Protein AF-X1FLE2-F1 (afdb_monomer_lite)

Organism: NCBI:txid412755

pLDDT: mean 91.89, std 5.93, range [68.19, 98.12]

Sequence (98 aa):
GCPSAPFMDLLPNQVLRLLQLGKVERILETNTPFACCSCFVCSQRCPKGIDVAAVMESLRQLSLRAKKDDFKLKDIKPEELEKIPPILLVGTFRKLTS

Secondary structure (DSSP, 8-state):
--TTGGG-SS-HHHHHHHHHTT-HHHHHTSSHHHH-----HHHHT-TT---HHHHHHHHHHHHHHTT--S--GGGS-HHHHTTS-HHHHHHHHHHH--

Structure (mmCIF, N/CA/C/O backbone):
data_AF-X1FLE2-F1
#
_entry.id   AF-X1FLE2-F1
#
loop_
_atom_site.group_PDB
_atom_site.id
_atom_site.type_symbol
_atom_site.label_atom_id
_atom_site.label_alt_id
_atom_site.label_comp_id
_atom_site.label_asym_id
_atom_site.label_entity_id
_atom_site.label_seq_id
_atom_site.pdbx_PDB_ins_code
_atom_site.Cartn_x
_atom_site.Cartn_y
_atom_site.Cartn_z
_atom_site.occupancy
_atom_site.B_iso_or_equiv
_atom_site.auth_seq_id
_atom_site.auth_comp_id
_atom_site.auth_asym_id
_atom_site.auth_atom_id
_atom_site.pdbx_PDB_model_num
ATOM 1 N N . GLY A 1 1 ? -2.079 -9.469 13.203 1.00 80.19 1 GLY A N 1
ATOM 2 C CA . GLY A 1 1 ? -0.641 -9.179 13.037 1.00 80.19 1 GLY A CA 1
ATOM 3 C C . GLY A 1 1 ? -0.339 -8.944 11.571 1.00 80.19 1 GLY A C 1
ATOM 4 O O . GLY A 1 1 ? -1.107 -9.416 10.741 1.00 80.19 1 GLY A O 1
ATOM 5 N N . CYS A 1 2 ? 0.728 -8.209 11.260 1.00 94.44 2 CYS A N 1
ATOM 6 C CA . CYS A 1 2 ? 1.173 -7.937 9.892 1.00 94.44 2 CYS A CA 1
ATOM 7 C C . CYS A 1 2 ? 2.608 -8.470 9.723 1.00 94.44 2 CYS A C 1
ATOM 9 O O . CYS A 1 2 ? 3.472 -8.037 10.483 1.00 94.44 2 CYS A O 1
ATOM 11 N N . PRO A 1 3 ? 2.874 -9.391 8.777 1.00 93.69 3 PRO A N 1
ATOM 12 C CA . PRO A 1 3 ? 4.225 -9.919 8.560 1.00 93.69 3 PRO A CA 1
ATOM 13 C C . PRO A 1 3 ? 5.180 -8.859 7.996 1.00 93.69 3 PRO A C 1
ATOM 15 O O . PRO A 1 3 ? 6.374 -8.901 8.261 1.00 93.69 3 PRO A O 1
ATOM 18 N N . SER A 1 4 ? 4.647 -7.875 7.271 1.00 95.12 4 SER A N 1
ATOM 19 C CA . SER A 1 4 ? 5.410 -6.772 6.683 1.00 95.12 4 SER A CA 1
ATOM 20 C C . SER A 1 4 ? 5.706 -5.636 7.669 1.00 95.12 4 SER A C 1
ATOM 22 O O . SER A 1 4 ? 6.345 -4.667 7.279 1.00 95.12 4 SER A O 1
ATOM 24 N N . ALA A 1 5 ? 5.245 -5.727 8.924 1.00 95.81 5 ALA A N 1
ATOM 25 C CA . ALA A 1 5 ? 5.384 -4.660 9.917 1.00 95.81 5 ALA A CA 1
ATOM 26 C C . ALA A 1 5 ? 6.825 -4.136 10.103 1.00 95.81 5 ALA A C 1
ATOM 28 O O . ALA A 1 5 ? 6.968 -2.922 10.210 1.00 95.81 5 ALA A O 1
ATOM 29 N N . PRO A 1 6 ? 7.887 -4.972 10.091 1.00 96.56 6 PRO A N 1
ATOM 30 C CA . PRO A 1 6 ? 9.264 -4.480 10.215 1.00 96.56 6 PRO A CA 1
ATOM 31 C C . PRO A 1 6 ? 9.731 -3.578 9.063 1.00 96.56 6 PRO A C 1
ATOM 33 O O . PRO A 1 6 ? 10.728 -2.882 9.208 1.00 96.56 6 PR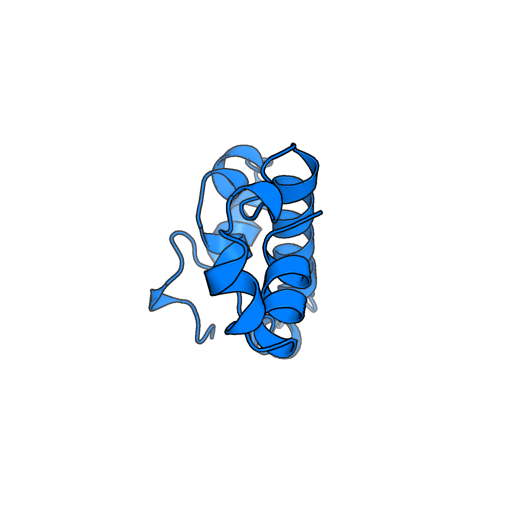O A O 1
ATOM 36 N N . PHE A 1 7 ? 9.036 -3.606 7.923 1.00 96.12 7 PHE A N 1
ATOM 37 C CA . PHE A 1 7 ? 9.383 -2.857 6.713 1.00 96.12 7 PHE A CA 1
ATOM 38 C C . PHE A 1 7 ? 8.450 -1.663 6.467 1.00 96.12 7 PHE A C 1
ATOM 40 O O . PHE A 1 7 ? 8.511 -1.057 5.402 1.00 96.12 7 PHE A O 1
ATOM 47 N N . MET A 1 8 ? 7.547 -1.363 7.405 1.00 96.12 8 MET A N 1
ATOM 48 C CA . MET A 1 8 ? 6.561 -0.291 7.286 1.00 96.12 8 MET A CA 1
ATOM 49 C C . MET A 1 8 ? 6.938 0.895 8.170 1.00 96.12 8 MET A C 1
ATOM 51 O O . MET A 1 8 ? 7.206 0.715 9.356 1.00 96.12 8 MET A O 1
ATOM 55 N N . ASP A 1 9 ? 6.842 2.108 7.628 1.00 97.56 9 ASP A N 1
ATOM 56 C CA . ASP A 1 9 ? 6.961 3.335 8.427 1.00 97.56 9 ASP A CA 1
ATOM 57 C C . ASP A 1 9 ? 5.759 3.519 9.374 1.00 97.56 9 ASP A C 1
ATOM 59 O O . ASP A 1 9 ? 5.882 4.074 10.466 1.00 97.56 9 ASP A O 1
ATOM 63 N N . LEU A 1 10 ? 4.572 3.065 8.952 1.00 97.12 10 LEU A N 1
ATOM 64 C CA . LEU A 1 10 ? 3.325 3.112 9.712 1.00 97.12 10 LEU A CA 1
ATOM 65 C C . LEU A 1 10 ? 2.671 1.731 9.753 1.00 97.12 10 LEU A C 1
ATOM 67 O O . LEU A 1 10 ? 2.454 1.072 8.740 1.00 97.12 10 LEU A O 1
ATOM 71 N N . LEU A 1 11 ? 2.263 1.298 10.939 1.00 96.25 11 LEU A N 1
ATOM 72 C CA . LEU A 1 11 ? 1.520 0.055 11.100 1.00 96.25 11 LEU A CA 1
ATOM 73 C C . LEU A 1 11 ? 0.070 0.206 10.603 1.00 96.25 11 LEU A C 1
ATOM 75 O O . LEU A 1 11 ? -0.501 1.300 10.666 1.00 96.25 11 LEU A O 1
ATOM 79 N N . PRO A 1 12 ? -0.600 -0.888 10.186 1.00 95.00 12 PRO A N 1
ATOM 80 C CA . PRO A 1 12 ? -1.956 -0.811 9.636 1.00 95.00 12 PRO A CA 1
ATOM 81 C C . PRO A 1 12 ? -2.989 -0.127 10.549 1.00 95.00 12 PRO A C 1
ATOM 83 O O . PRO A 1 12 ? -3.869 0.582 10.071 1.00 95.00 12 PRO A O 1
ATOM 86 N N . ASN A 1 13 ? -2.883 -0.285 11.872 1.00 94.38 13 ASN A N 1
ATOM 87 C CA . ASN A 1 13 ? -3.755 0.411 12.825 1.00 94.38 13 ASN A CA 1
ATOM 88 C C . ASN A 1 13 ? -3.495 1.929 12.869 1.00 94.38 13 ASN A C 1
ATOM 90 O O . ASN A 1 13 ? -4.438 2.701 13.035 1.00 94.38 13 ASN A O 1
ATOM 94 N N . GLN A 1 14 ? -2.243 2.362 12.701 1.00 96.69 14 GLN A N 1
ATOM 95 C CA . GLN A 1 14 ? -1.875 3.778 12.623 1.00 96.69 14 GLN A CA 1
ATOM 96 C C . GLN A 1 14 ? -2.377 4.400 11.317 1.00 96.69 14 GLN A C 1
ATOM 98 O O . G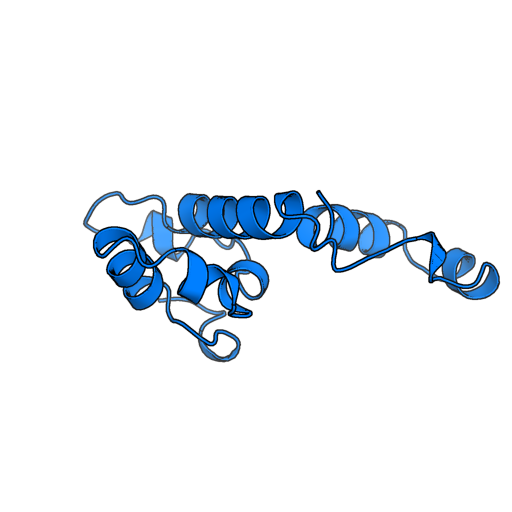LN A 1 14 ? -2.934 5.495 11.349 1.00 96.69 14 GLN A O 1
ATOM 103 N N . VAL A 1 15 ? -2.268 3.675 10.197 1.00 97.19 15 VAL A N 1
ATOM 104 C CA . VAL A 1 15 ? -2.843 4.080 8.903 1.00 97.19 15 VAL A CA 1
ATOM 105 C C . VAL A 1 15 ? -4.349 4.304 9.028 1.00 97.19 15 VAL A C 1
ATOM 107 O O . VAL A 1 15 ? -4.837 5.386 8.711 1.00 97.19 15 VAL A O 1
ATOM 110 N N . LEU A 1 16 ? -5.087 3.327 9.567 1.00 96.56 16 LEU A N 1
ATOM 111 C CA . LEU A 1 16 ? -6.534 3.455 9.779 1.00 96.56 16 LEU A CA 1
ATOM 112 C C . LEU A 1 16 ? -6.883 4.647 10.679 1.00 96.56 16 LEU A C 1
ATOM 114 O O . LEU A 1 16 ? -7.849 5.361 10.412 1.00 96.56 16 LEU A O 1
ATOM 118 N N . ARG A 1 17 ? -6.087 4.902 11.724 1.00 97.38 17 ARG A N 1
ATOM 119 C CA . ARG A 1 17 ? -6.297 6.059 12.599 1.00 97.38 17 ARG A CA 1
ATOM 120 C C . ARG A 1 17 ? -6.063 7.383 11.873 1.00 97.38 17 ARG A C 1
ATOM 122 O O . ARG A 1 17 ? -6.832 8.316 12.073 1.00 97.38 17 ARG A O 1
ATOM 129 N N . LEU A 1 18 ? -5.027 7.482 11.043 1.00 98.00 18 LEU A N 1
ATOM 130 C CA . LEU A 1 18 ? -4.752 8.687 10.257 1.00 98.00 18 LEU A CA 1
ATOM 131 C C . LEU A 1 18 ? -5.842 8.948 9.213 1.00 98.00 18 LEU A C 1
ATOM 133 O O . LEU A 1 18 ? -6.242 10.099 9.051 1.00 98.00 18 LEU A O 1
ATOM 137 N N . LEU A 1 19 ? -6.382 7.895 8.592 1.00 97.25 19 LEU A N 1
ATOM 138 C CA . LEU A 1 19 ? -7.528 7.997 7.684 1.00 97.25 19 LEU A CA 1
ATOM 139 C C . LEU A 1 19 ? -8.761 8.577 8.379 1.00 97.25 19 LEU A C 1
ATOM 141 O O . LEU A 1 19 ? -9.378 9.500 7.859 1.00 97.25 19 LEU A O 1
ATOM 145 N N . GLN A 1 20 ? -9.086 8.099 9.584 1.00 96.81 20 GLN A N 1
ATOM 146 C CA . GLN A 1 20 ? -10.189 8.652 10.383 1.00 96.81 20 GLN A CA 1
ATOM 147 C C . GLN A 1 20 ? -9.997 10.135 10.728 1.00 96.81 20 GLN A C 1
ATOM 149 O O . GLN A 1 20 ? -10.971 10.851 10.927 1.00 96.81 20 GLN A O 1
ATOM 154 N N . LEU A 1 21 ? -8.745 10.588 10.825 1.00 98.12 21 LEU A N 1
ATOM 155 C CA . LEU A 1 21 ? -8.389 11.980 11.098 1.00 98.12 21 LEU A CA 1
ATOM 156 C C . LEU A 1 21 ? -8.259 12.827 9.821 1.00 98.12 21 LEU A C 1
ATOM 158 O O . LEU A 1 21 ? -7.857 13.984 9.918 1.00 98.12 21 LEU A O 1
ATOM 162 N N . GLY A 1 22 ? -8.537 12.261 8.642 1.00 97.19 22 GLY A N 1
ATOM 163 C CA . GLY A 1 22 ? -8.412 12.950 7.357 1.00 97.19 22 GLY A CA 1
ATOM 164 C C . GLY A 1 22 ? -6.971 13.257 6.936 1.00 97.19 22 GLY A C 1
ATOM 165 O O . GLY A 1 22 ? -6.768 14.085 6.062 1.00 97.19 22 GLY A O 1
ATOM 166 N N . LYS A 1 23 ? -5.960 12.618 7.542 1.00 97.00 23 LYS A N 1
ATOM 167 C CA . LYS A 1 23 ? -4.532 12.881 7.274 1.00 97.00 23 LYS A CA 1
ATOM 168 C C . LYS A 1 23 ? -3.984 11.967 6.177 1.00 97.00 23 LYS A C 1
ATOM 170 O O . LYS A 1 23 ? -3.051 11.202 6.427 1.00 97.00 23 LYS A O 1
ATOM 175 N N . VAL A 1 24 ? -4.595 11.995 4.994 1.00 95.06 24 VAL A N 1
ATOM 176 C CA . VAL A 1 24 ? -4.266 11.074 3.891 1.00 95.06 24 VAL A CA 1
ATOM 177 C C . VAL A 1 24 ? -2.872 11.357 3.335 1.00 95.06 24 VAL A C 1
ATOM 179 O O . VAL A 1 24 ? -2.096 10.431 3.122 1.00 95.06 24 VAL A O 1
ATOM 182 N N . GLU A 1 25 ? -2.518 12.628 3.182 1.00 93.81 25 GLU A N 1
ATOM 183 C CA . GLU A 1 25 ? -1.266 13.098 2.582 1.00 93.81 25 GLU A CA 1
ATOM 184 C C . GLU A 1 25 ? -0.057 12.539 3.334 1.00 93.81 25 GLU A C 1
ATOM 186 O O . GLU A 1 25 ? 0.843 11.959 2.733 1.00 93.81 25 GLU A O 1
ATOM 191 N N . ARG A 1 26 ? -0.109 12.580 4.670 1.00 94.81 26 ARG A N 1
ATOM 192 C CA . ARG A 1 26 ? 0.930 12.012 5.538 1.00 94.81 26 ARG A CA 1
ATOM 193 C C . ARG A 1 26 ? 1.123 10.511 5.327 1.00 94.81 26 ARG A C 1
ATOM 195 O O . ARG A 1 26 ? 2.221 10.011 5.523 1.00 94.81 26 ARG A O 1
ATOM 202 N N . ILE A 1 27 ? 0.069 9.771 4.987 1.00 95.94 27 ILE A N 1
ATOM 203 C CA . ILE A 1 27 ? 0.173 8.330 4.719 1.00 95.94 27 ILE A CA 1
ATOM 204 C C . ILE A 1 27 ? 0.877 8.106 3.376 1.00 95.94 27 ILE A C 1
ATOM 206 O O . ILE A 1 27 ? 1.729 7.223 3.275 1.00 95.94 27 ILE A O 1
ATOM 210 N N . LEU A 1 28 ? 0.545 8.919 2.369 1.00 93.81 28 LEU A N 1
ATOM 211 C CA . LEU A 1 28 ? 1.109 8.846 1.015 1.00 93.81 28 LEU A CA 1
ATOM 212 C C . LEU A 1 28 ? 2.586 9.268 0.941 1.00 93.81 28 LEU A C 1
ATOM 214 O O . LEU A 1 28 ? 3.263 8.964 -0.038 1.00 93.81 28 LEU A O 1
ATOM 218 N N . GLU A 1 29 ? 3.099 9.953 1.961 1.00 93.00 29 GLU A N 1
ATOM 219 C CA . GLU A 1 29 ? 4.527 10.268 2.108 1.00 93.00 29 GLU A CA 1
ATOM 220 C C . GLU A 1 29 ? 5.365 9.087 2.625 1.00 93.00 29 GLU A C 1
ATOM 222 O O . GLU A 1 29 ? 6.590 9.159 2.612 1.00 93.00 29 GLU A O 1
ATOM 227 N N . THR A 1 30 ? 4.730 7.999 3.071 1.00 95.06 30 THR A N 1
ATOM 228 C CA . THR A 1 30 ? 5.423 6.835 3.645 1.00 95.06 30 THR A CA 1
ATOM 229 C C . THR A 1 30 ? 5.563 5.673 2.668 1.00 95.06 30 THR A C 1
ATOM 231 O O . THR A 1 30 ? 4.785 5.532 1.724 1.00 95.06 30 THR A O 1
ATOM 234 N N . ASN A 1 31 ? 6.483 4.751 2.957 1.00 93.88 31 ASN A N 1
ATOM 235 C CA . ASN A 1 31 ? 6.633 3.500 2.207 1.00 93.88 31 ASN A CA 1
ATOM 236 C C . ASN A 1 31 ? 5.498 2.484 2.466 1.00 93.88 31 ASN A C 1
ATOM 238 O O . ASN A 1 31 ? 5.392 1.457 1.792 1.00 93.88 31 ASN A O 1
ATOM 242 N N . THR A 1 32 ? 4.641 2.758 3.450 1.00 95.50 32 THR A N 1
ATOM 243 C CA . THR A 1 32 ? 3.703 1.802 4.046 1.00 95.50 32 THR A CA 1
ATOM 244 C C . THR A 1 32 ? 2.767 1.127 3.029 1.00 95.50 32 THR A C 1
ATOM 246 O O . THR A 1 32 ? 2.640 -0.105 3.070 1.00 95.50 32 THR A O 1
ATOM 249 N N . PRO A 1 33 ? 2.129 1.846 2.076 1.00 94.00 33 PRO A N 1
ATOM 250 C CA . PRO A 1 33 ? 1.266 1.217 1.067 1.00 94.00 33 PRO A CA 1
ATOM 251 C C . PRO A 1 33 ? 2.015 0.254 0.130 1.00 94.00 33 PRO A C 1
ATOM 253 O O . PRO A 1 33 ? 1.429 -0.718 -0.360 1.00 94.00 33 PRO A O 1
ATOM 256 N N . PHE A 1 34 ? 3.310 0.493 -0.091 1.00 93.94 34 PHE A N 1
ATOM 257 C CA . PHE A 1 34 ? 4.185 -0.308 -0.951 1.00 93.94 34 PHE A CA 1
ATOM 258 C C . PHE A 1 34 ? 4.839 -1.477 -0.201 1.00 93.94 34 PHE A C 1
ATOM 260 O O . PHE A 1 34 ? 5.026 -2.552 -0.775 1.00 93.94 34 PHE A O 1
ATOM 267 N N . ALA A 1 35 ? 5.111 -1.325 1.096 1.00 94.75 35 ALA A N 1
ATOM 268 C CA . ALA A 1 35 ? 5.595 -2.403 1.959 1.00 94.75 35 ALA A CA 1
ATOM 269 C C . ALA A 1 35 ? 4.533 -3.495 2.204 1.00 94.75 35 ALA A C 1
ATOM 271 O O . ALA A 1 35 ? 4.864 -4.635 2.533 1.00 94.75 35 ALA A O 1
ATOM 272 N N . CYS A 1 36 ? 3.246 -3.184 2.012 1.00 94.56 36 CYS A N 1
ATOM 273 C CA . CYS A 1 36 ? 2.165 -4.162 2.105 1.00 94.56 36 CYS A CA 1
ATOM 274 C C . CYS A 1 36 ? 2.365 -5.332 1.123 1.00 94.56 36 CYS A C 1
ATOM 276 O O . CYS A 1 36 ? 2.468 -5.141 -0.090 1.00 94.56 36 CYS A O 1
ATOM 278 N N . CYS A 1 37 ? 2.370 -6.562 1.645 1.00 93.75 37 CYS A N 1
ATOM 279 C CA . CYS A 1 37 ? 2.475 -7.782 0.835 1.00 93.75 37 CYS A CA 1
ATOM 280 C C . CYS A 1 37 ? 1.123 -8.323 0.343 1.00 93.75 37 CYS A C 1
ATOM 282 O O . CYS A 1 37 ? 1.086 -9.426 -0.190 1.00 93.75 37 CYS A O 1
ATOM 284 N N . SER A 1 38 ? 0.012 -7.614 0.580 1.00 93.81 38 SER A N 1
ATOM 285 C CA . SER A 1 38 ? -1.343 -8.066 0.219 1.00 93.81 38 SER A CA 1
ATOM 286 C C . SER A 1 38 ? -1.631 -9.517 0.640 1.00 93.81 38 SER A C 1
ATOM 288 O O . SER A 1 38 ? -2.233 -10.288 -0.091 1.00 93.81 38 SER A O 1
ATOM 290 N N . CYS A 1 39 ? -1.185 -9.907 1.840 1.00 95.19 39 CYS A N 1
ATOM 291 C CA . CYS A 1 39 ? -1.354 -11.269 2.366 1.00 95.19 39 CYS A CA 1
ATOM 292 C C . CYS A 1 39 ? -2.733 -11.527 3.002 1.00 95.19 39 CYS A C 1
ATOM 294 O O . CYS A 1 39 ? -2.985 -12.624 3.489 1.00 95.19 39 CYS A O 1
ATOM 296 N N . PHE A 1 40 ? -3.595 -10.505 3.078 1.00 95.81 40 PHE A N 1
ATOM 297 C CA . PHE A 1 40 ? -4.964 -10.540 3.626 1.00 95.81 40 PHE A CA 1
ATOM 298 C C . PHE A 1 40 ? -5.128 -10.950 5.102 1.00 95.81 40 PHE A C 1
ATOM 300 O O . PHE A 1 40 ? -6.234 -10.870 5.635 1.00 95.81 40 PHE A O 1
ATOM 307 N N . VAL A 1 41 ? -4.051 -11.296 5.817 1.00 96.00 41 VAL A N 1
ATOM 308 C CA . VAL A 1 41 ? -4.102 -11.693 7.239 1.00 96.00 41 VAL A CA 1
ATOM 309 C C . VAL A 1 41 ? -4.768 -10.628 8.118 1.00 96.00 41 VAL A C 1
ATOM 311 O O . VAL A 1 41 ? -5.500 -10.962 9.049 1.00 96.00 41 VAL A O 1
ATOM 314 N N . CYS A 1 42 ? -4.522 -9.344 7.841 1.00 95.25 42 CYS A N 1
ATOM 315 C CA . CYS A 1 42 ? -5.127 -8.237 8.580 1.00 95.25 42 CYS A CA 1
ATOM 316 C C . CYS A 1 42 ? -6.643 -8.139 8.362 1.00 95.25 42 CYS A C 1
ATOM 318 O O . CYS A 1 42 ? -7.361 -7.991 9.347 1.00 95.25 42 CYS A O 1
ATOM 320 N N . SER A 1 43 ? -7.122 -8.272 7.121 1.00 96.38 43 SER A N 1
ATOM 321 C CA . SER A 1 43 ? -8.554 -8.249 6.797 1.00 96.38 43 SER A CA 1
ATOM 322 C C . SER A 1 43 ? -9.282 -9.439 7.421 1.00 96.38 43 SER A C 1
ATOM 324 O O . SER A 1 43 ? -10.291 -9.257 8.091 1.00 96.38 43 SER A O 1
ATOM 326 N N . GLN A 1 44 ? -8.720 -10.648 7.299 1.00 96.19 44 GLN A N 1
ATOM 327 C CA . GLN A 1 44 ? -9.338 -11.876 7.820 1.00 96.19 44 GLN A CA 1
ATOM 328 C C . GLN A 1 44 ? -9.460 -11.899 9.348 1.00 96.19 44 GLN A C 1
ATOM 330 O O . GLN A 1 44 ? -10.368 -12.514 9.895 1.00 96.19 44 GLN A O 1
ATOM 335 N N . ARG A 1 45 ? -8.540 -11.239 10.059 1.00 95.00 45 ARG A N 1
ATOM 336 C CA . ARG A 1 45 ? -8.524 -11.216 11.530 1.00 95.00 45 ARG A CA 1
ATOM 337 C C . ARG A 1 45 ? -9.141 -9.953 12.123 1.00 95.00 45 ARG A C 1
ATOM 339 O O . ARG A 1 45 ? -9.066 -9.772 13.336 1.00 95.00 45 ARG A O 1
ATOM 346 N N . CYS A 1 46 ? -9.683 -9.048 11.307 1.00 94.38 46 CYS A N 1
ATOM 347 C CA . CYS A 1 46 ? -10.196 -7.783 11.814 1.00 94.38 46 CYS A CA 1
ATOM 348 C C . CYS A 1 46 ? -11.535 -7.999 12.542 1.00 94.38 46 CYS A C 1
ATOM 350 O O . CYS A 1 46 ? -12.532 -8.311 11.892 1.00 94.38 46 CYS A O 1
ATOM 352 N N . PRO A 1 47 ? -11.626 -7.748 13.863 1.00 95.12 47 PRO A N 1
ATOM 353 C CA . PRO A 1 47 ? -12.868 -7.949 14.618 1.00 95.12 47 PRO A CA 1
ATOM 354 C C . PRO A 1 47 ? -13.966 -6.938 14.252 1.00 95.12 47 PRO A C 1
ATOM 356 O O . PRO A 1 47 ? -15.099 -7.058 14.705 1.00 95.12 47 PRO A O 1
ATOM 359 N N . LYS A 1 48 ? -13.628 -5.904 13.472 1.00 94.69 48 LYS A N 1
ATOM 360 C CA . LYS A 1 48 ? -14.554 -4.874 12.986 1.00 94.69 48 LYS A CA 1
ATOM 361 C C . LYS A 1 48 ? -14.983 -5.092 11.531 1.00 94.69 48 LYS A C 1
ATOM 363 O O . LYS A 1 48 ? -15.668 -4.234 10.991 1.00 94.69 48 LYS A O 1
ATOM 368 N N . GLY A 1 49 ? -14.555 -6.185 10.891 1.00 95.00 49 GLY A N 1
ATOM 369 C CA . GLY A 1 49 ? -14.900 -6.480 9.495 1.00 95.00 49 GLY A CA 1
ATOM 370 C C . GLY A 1 49 ? -14.301 -5.502 8.478 1.00 95.00 49 GLY A C 1
ATOM 371 O O . GLY A 1 49 ? -14.821 -5.368 7.377 1.00 95.00 49 GLY A O 1
ATOM 372 N N . ILE A 1 50 ? -13.228 -4.792 8.840 1.00 95.56 50 ILE A N 1
ATOM 373 C CA . ILE A 1 50 ? -12.572 -3.837 7.939 1.00 95.56 50 ILE A CA 1
ATOM 374 C C . ILE A 1 50 ? -11.668 -4.606 6.979 1.00 95.56 50 ILE A C 1
ATOM 376 O O . ILE A 1 50 ? -10.772 -5.331 7.423 1.00 95.56 50 ILE A O 1
ATOM 380 N N . ASP A 1 51 ? -11.830 -4.371 5.678 1.00 96.56 51 ASP A N 1
ATOM 381 C CA . ASP A 1 51 ? -10.893 -4.864 4.672 1.00 96.56 51 ASP A CA 1
ATOM 382 C C . ASP A 1 51 ? -9.632 -3.990 4.613 1.00 96.56 51 ASP A C 1
ATOM 384 O O . ASP A 1 51 ? -9.456 -3.113 3.767 1.00 96.56 51 ASP A O 1
ATOM 388 N N . VAL A 1 52 ? -8.739 -4.221 5.574 1.00 96.19 52 VAL A N 1
ATOM 389 C CA . VAL A 1 52 ? -7.491 -3.464 5.717 1.00 96.19 52 VAL A CA 1
ATOM 390 C C . VAL A 1 52 ? -6.590 -3.632 4.489 1.00 96.19 52 VAL A C 1
ATOM 392 O O . VAL A 1 52 ? -5.937 -2.677 4.082 1.00 96.19 52 VAL A O 1
ATOM 395 N N . ALA A 1 53 ? -6.556 -4.815 3.875 1.00 96.00 53 ALA A N 1
ATOM 396 C CA . ALA A 1 53 ? -5.792 -5.056 2.654 1.00 96.00 53 ALA A CA 1
ATOM 397 C C . ALA A 1 53 ? -6.295 -4.187 1.487 1.00 96.00 53 ALA A C 1
ATOM 399 O O . ALA A 1 53 ? -5.477 -3.542 0.831 1.00 96.00 53 ALA A O 1
ATOM 400 N N . ALA A 1 54 ? -7.614 -4.094 1.283 1.00 96.81 54 ALA A N 1
ATOM 401 C CA . ALA A 1 54 ? -8.196 -3.223 0.258 1.00 96.81 54 ALA A CA 1
ATOM 402 C C . ALA A 1 54 ? -7.935 -1.732 0.525 1.00 96.81 54 ALA A C 1
ATOM 404 O O . ALA A 1 54 ? -7.660 -0.974 -0.406 1.00 96.81 54 ALA A O 1
ATOM 405 N N . VAL A 1 55 ? -7.952 -1.304 1.792 1.00 96.81 55 VAL A N 1
ATOM 406 C CA . VAL A 1 55 ? -7.578 0.070 2.175 1.00 96.81 55 VAL A CA 1
ATOM 407 C C . VAL A 1 55 ? -6.121 0.366 1.805 1.00 96.81 55 VAL A C 1
ATOM 409 O O . VAL A 1 55 ? -5.833 1.396 1.198 1.00 96.81 55 VAL A O 1
ATOM 412 N N . MET A 1 56 ? -5.199 -0.546 2.126 1.00 96.25 56 MET A N 1
ATOM 413 C CA . MET A 1 56 ? -3.776 -0.393 1.801 1.00 96.25 56 MET A CA 1
ATOM 414 C C . MET A 1 56 ? -3.523 -0.384 0.287 1.00 96.25 56 MET A C 1
ATOM 416 O O . MET A 1 56 ? -2.697 0.393 -0.187 1.00 96.25 56 MET A O 1
ATOM 420 N N . GLU A 1 57 ? -4.237 -1.217 -0.476 1.00 95.44 57 GLU A N 1
ATOM 421 C CA . GLU A 1 57 ? -4.198 -1.194 -1.944 1.00 95.44 57 GLU A CA 1
ATOM 422 C C . GLU A 1 57 ? -4.689 0.149 -2.485 1.00 95.44 57 GLU A C 1
ATOM 424 O O . GLU A 1 57 ? -4.016 0.768 -3.303 1.00 95.44 57 GLU A O 1
ATOM 429 N N . SER A 1 58 ? -5.819 0.638 -1.973 1.00 95.62 58 SER A N 1
ATOM 430 C CA . SER A 1 58 ? -6.405 1.912 -2.397 1.00 95.62 58 SER A CA 1
ATOM 431 C C . SER A 1 58 ? -5.441 3.077 -2.170 1.00 95.62 58 SER A C 1
ATOM 433 O O . SER A 1 58 ? -5.264 3.910 -3.053 1.00 95.62 58 SER A O 1
ATOM 435 N N . LEU A 1 59 ? -4.753 3.102 -1.026 1.00 95.25 59 LEU A N 1
ATOM 436 C CA . LEU A 1 59 ? -3.711 4.090 -0.735 1.00 95.25 59 LEU A CA 1
ATOM 437 C C . LEU A 1 59 ? -2.537 4.016 -1.716 1.00 95.25 59 LEU A C 1
ATOM 439 O O . LEU A 1 59 ? -2.047 5.053 -2.161 1.00 95.25 59 LEU A O 1
ATOM 443 N N . ARG A 1 60 ? -2.110 2.806 -2.099 1.00 93.69 60 ARG A N 1
ATOM 444 C CA . ARG A 1 60 ? -1.059 2.635 -3.109 1.00 93.69 60 ARG A CA 1
ATOM 445 C C . 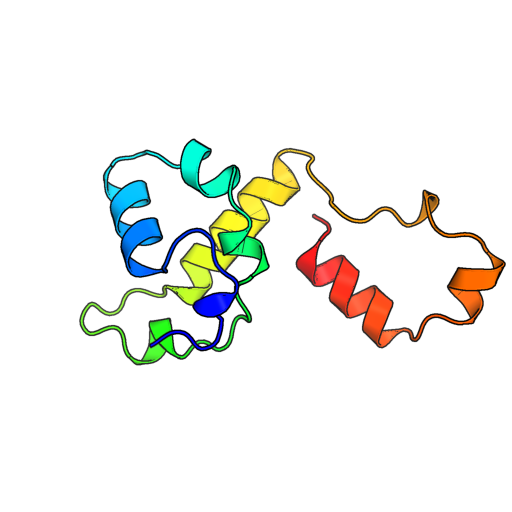ARG A 1 60 ? -1.508 3.182 -4.462 1.00 93.69 60 ARG A C 1
ATOM 447 O O . ARG A 1 60 ? -0.782 3.956 -5.074 1.00 93.69 60 ARG A O 1
ATOM 454 N N . GLN A 1 61 ? -2.727 2.852 -4.887 1.00 92.56 61 GLN A N 1
ATOM 455 C CA . GLN A 1 61 ? -3.307 3.347 -6.138 1.00 92.56 61 GLN A CA 1
ATOM 456 C C . GLN A 1 61 ? -3.448 4.874 -6.150 1.00 92.56 61 GLN A C 1
ATOM 458 O O . GLN A 1 61 ? -3.167 5.504 -7.166 1.00 92.56 61 GLN A O 1
ATOM 463 N N . LEU A 1 62 ? -3.834 5.486 -5.025 1.00 93.12 62 LEU A N 1
ATOM 464 C CA . LEU A 1 62 ? -3.862 6.945 -4.888 1.00 93.12 62 LEU A CA 1
ATOM 465 C C . LEU A 1 62 ? -2.466 7.557 -5.070 1.00 93.12 62 LEU A C 1
ATOM 467 O O . LEU A 1 62 ? -2.341 8.557 -5.775 1.00 93.12 62 LEU A O 1
ATOM 471 N N . SER A 1 63 ? -1.424 6.942 -4.498 1.00 91.50 63 SER A N 1
ATOM 472 C CA . SER A 1 63 ? -0.036 7.389 -4.684 1.00 91.50 63 SER A CA 1
ATOM 473 C C . SER A 1 63 ? 0.405 7.306 -6.147 1.00 91.50 63 SER A C 1
ATOM 475 O O . SER A 1 63 ? 0.918 8.284 -6.688 1.00 91.50 63 SER A O 1
ATOM 477 N N . LEU A 1 64 ? 0.170 6.167 -6.806 1.00 90.06 64 LEU A N 1
ATOM 478 C CA . LEU A 1 64 ? 0.584 5.947 -8.196 1.00 90.06 64 LEU A CA 1
ATOM 479 C C . LEU A 1 64 ? -0.139 6.913 -9.155 1.00 90.06 64 LEU A C 1
ATOM 481 O O . LEU A 1 64 ? 0.497 7.615 -9.940 1.00 90.06 64 LEU A O 1
ATOM 485 N N . ARG A 1 65 ? -1.465 7.064 -9.009 1.00 87.69 65 ARG A N 1
ATOM 486 C CA . ARG A 1 65 ? -2.282 7.988 -9.826 1.00 87.69 65 ARG A CA 1
ATOM 487 C C . ARG A 1 65 ? -1.921 9.458 -9.640 1.00 87.69 65 ARG A C 1
ATOM 489 O O . ARG A 1 65 ? -2.137 10.255 -10.551 1.00 87.69 65 ARG A O 1
ATOM 496 N N . ALA A 1 66 ? -1.338 9.829 -8.501 1.00 83.44 66 ALA A N 1
ATOM 497 C CA . ALA A 1 66 ? -0.804 11.169 -8.264 1.00 83.44 66 ALA A CA 1
ATOM 498 C C . ALA A 1 66 ? 0.508 11.453 -9.040 1.00 83.44 66 ALA A C 1
ATOM 500 O O . ALA A 1 66 ? 1.209 12.414 -8.726 1.00 83.44 66 ALA A O 1
ATOM 501 N N . LYS A 1 67 ? 0.812 10.658 -10.083 1.00 68.69 67 LYS A N 1
ATOM 502 C CA . LYS A 1 67 ? 1.993 10.720 -10.965 1.00 68.69 67 LYS A CA 1
ATOM 503 C C . LYS A 1 67 ? 3.316 10.324 -10.301 1.00 68.69 67 LYS A C 1
ATOM 505 O O . LYS A 1 67 ? 4.376 10.777 -10.733 1.00 68.69 67 LYS A O 1
ATOM 510 N N . LYS A 1 68 ? 3.270 9.462 -9.286 1.00 68.19 68 LYS A N 1
ATOM 511 C CA . LYS A 1 68 ? 4.460 8.808 -8.723 1.00 68.19 68 LYS A CA 1
ATOM 512 C C . LYS A 1 68 ? 4.523 7.357 -9.198 1.00 68.19 68 LYS A C 1
ATOM 514 O O . LYS A 1 68 ? 4.3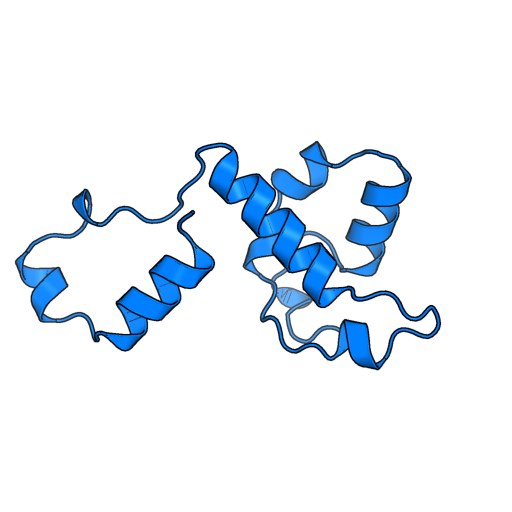51 6.445 -8.398 1.00 68.19 68 LYS A O 1
ATOM 519 N N . ASP A 1 69 ? 4.717 7.144 -10.499 1.00 77.38 69 ASP A N 1
ATOM 520 C CA . ASP A 1 69 ? 5.175 5.831 -10.957 1.00 77.38 69 ASP A CA 1
ATOM 521 C C . ASP A 1 69 ? 6.630 5.672 -10.505 1.00 77.38 69 ASP A C 1
ATOM 523 O O . ASP A 1 69 ? 7.506 6.431 -10.935 1.00 77.38 69 ASP A O 1
ATOM 527 N N . ASP A 1 70 ? 6.881 4.689 -9.646 1.00 76.19 70 ASP A N 1
ATOM 528 C CA . ASP A 1 70 ? 8.216 4.412 -9.105 1.00 76.19 70 ASP A CA 1
ATOM 529 C C . ASP A 1 70 ? 9.068 3.579 -10.077 1.00 76.19 70 ASP A C 1
ATOM 531 O O . ASP A 1 70 ? 10.260 3.370 -9.854 1.00 76.19 70 ASP A O 1
ATOM 535 N N . PHE A 1 71 ? 8.472 3.105 -11.176 1.00 82.94 71 PHE A N 1
ATOM 536 C CA . PHE A 1 71 ? 9.147 2.304 -12.191 1.00 82.94 71 PHE A CA 1
ATOM 537 C C . PHE A 1 71 ? 8.810 2.766 -13.610 1.00 82.94 71 PHE A C 1
ATOM 539 O O . PHE A 1 71 ? 7.640 2.840 -13.988 1.00 82.94 71 PHE A O 1
ATOM 546 N N . LYS A 1 72 ? 9.840 3.015 -14.427 1.00 84.94 72 LYS A N 1
ATOM 547 C CA . LYS A 1 72 ? 9.702 3.403 -15.837 1.00 84.94 72 LYS A CA 1
ATOM 548 C C . LYS A 1 72 ? 10.543 2.486 -16.717 1.00 84.94 72 LYS A C 1
ATOM 550 O O . LYS A 1 72 ? 11.753 2.397 -16.557 1.00 84.94 72 LYS A O 1
ATOM 555 N N . LEU A 1 73 ? 9.912 1.879 -17.725 1.00 83.31 73 LEU A N 1
ATOM 556 C CA . LEU A 1 73 ? 10.601 1.033 -18.718 1.00 83.31 73 LEU A CA 1
ATOM 557 C C . LEU A 1 73 ? 11.745 1.738 -19.428 1.00 83.31 73 LEU A C 1
ATOM 559 O O . LEU A 1 73 ? 12.744 1.115 -19.763 1.00 83.31 73 LEU A O 1
ATOM 563 N N . LYS A 1 74 ? 11.562 3.033 -19.682 1.00 83.69 74 LYS A N 1
ATOM 564 C CA . LYS A 1 74 ? 12.506 3.855 -20.438 1.00 83.69 74 LYS A CA 1
ATOM 565 C C . LYS A 1 74 ? 13.857 3.993 -19.737 1.00 83.69 74 LYS A C 1
ATOM 567 O O . LYS A 1 74 ? 14.827 4.341 -20.399 1.00 83.69 74 LYS A O 1
ATOM 572 N N . ASP A 1 75 ? 13.907 3.706 -18.438 1.00 84.75 75 ASP A N 1
ATOM 573 C CA . ASP A 1 75 ? 15.112 3.837 -17.628 1.00 84.75 75 ASP A CA 1
ATOM 574 C C . ASP A 1 75 ? 15.970 2.550 -17.660 1.00 84.75 75 ASP A C 1
ATOM 576 O O . ASP A 1 75 ? 17.090 2.549 -17.155 1.00 84.75 75 ASP A O 1
ATOM 580 N N . ILE A 1 76 ? 15.479 1.462 -18.273 1.00 86.00 76 ILE A N 1
ATOM 581 C CA . I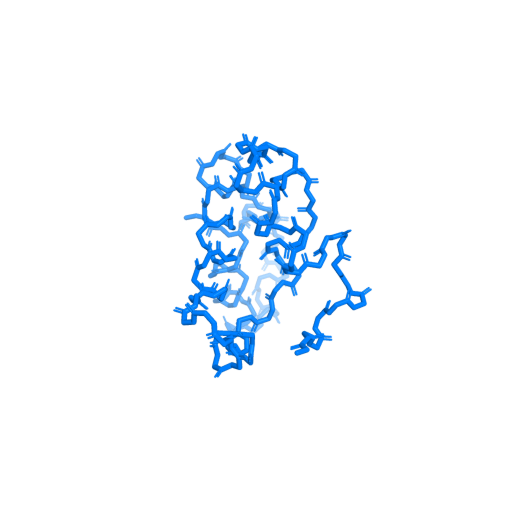LE A 1 76 ? 16.174 0.168 -18.373 1.00 86.00 76 ILE A CA 1
ATOM 582 C C . ILE A 1 76 ? 16.961 0.098 -19.682 1.00 86.00 76 ILE A C 1
ATOM 584 O O . ILE A 1 76 ? 16.422 0.369 -20.759 1.00 86.00 76 ILE A O 1
ATOM 588 N N . LYS A 1 77 ? 18.228 -0.325 -19.619 1.00 89.69 77 LYS A N 1
ATOM 589 C CA . LYS A 1 77 ? 19.028 -0.540 -20.832 1.00 89.69 77 LYS A CA 1
ATOM 590 C C . LYS A 1 77 ? 18.508 -1.754 -21.617 1.00 89.69 77 LYS A C 1
ATOM 592 O O . LYS A 1 77 ? 18.118 -2.746 -21.000 1.00 89.69 77 LYS A O 1
ATOM 597 N N . PRO A 1 78 ? 18.574 -1.753 -22.962 1.00 86.06 78 PRO A N 1
ATOM 598 C CA . PRO A 1 78 ? 18.123 -2.890 -23.774 1.00 86.06 78 PRO A CA 1
ATOM 599 C C . PRO A 1 78 ? 18.757 -4.230 -23.363 1.00 86.06 78 PRO A C 1
ATOM 601 O O . PRO A 1 78 ? 18.069 -5.239 -23.257 1.00 86.06 78 PRO A O 1
ATOM 604 N N . GLU A 1 79 ? 20.048 -4.212 -23.030 1.00 89.06 79 GLU A N 1
ATOM 605 C CA . GLU A 1 79 ? 20.815 -5.385 -22.583 1.00 89.06 79 GLU A CA 1
ATOM 606 C C . GLU A 1 79 ? 20.349 -5.955 -21.232 1.00 89.06 79 GLU A C 1
ATOM 608 O O . GLU A 1 79 ? 20.534 -7.139 -20.944 1.00 89.06 79 GLU A O 1
ATOM 613 N N . GLU A 1 80 ? 19.787 -5.109 -20.365 1.00 88.19 80 GLU A N 1
ATOM 614 C CA . GLU A 1 80 ? 19.229 -5.525 -19.077 1.00 88.19 80 GLU A CA 1
ATOM 615 C C . GLU A 1 80 ? 17.828 -6.099 -19.272 1.00 88.19 80 GLU A C 1
ATOM 617 O O . GLU A 1 80 ? 17.487 -7.101 -18.646 1.00 88.19 80 GLU A O 1
ATOM 622 N N . LEU A 1 81 ? 17.049 -5.526 -20.193 1.00 86.25 81 LEU A N 1
ATOM 623 C CA . LEU A 1 81 ? 15.695 -5.974 -20.498 1.00 86.25 81 LEU A CA 1
ATOM 624 C C . LEU A 1 81 ? 15.653 -7.429 -20.988 1.00 86.25 81 LEU A C 1
ATOM 626 O O . LEU A 1 81 ? 14.759 -8.171 -20.590 1.00 86.25 81 LEU A O 1
ATOM 630 N N . GLU A 1 82 ? 16.642 -7.861 -21.774 1.00 88.31 82 GLU A N 1
ATOM 631 C CA . GLU A 1 82 ? 16.754 -9.252 -22.248 1.00 88.31 82 GLU A CA 1
ATOM 632 C C . GLU A 1 82 ? 17.002 -10.266 -21.122 1.00 88.31 82 GLU A C 1
ATOM 634 O O . GLU A 1 82 ? 16.630 -11.434 -21.236 1.00 88.31 82 GLU A O 1
ATOM 639 N N . LYS A 1 83 ? 17.621 -9.833 -20.020 1.00 92.44 83 LYS A N 1
ATOM 640 C CA . LYS A 1 83 ? 17.973 -10.697 -18.883 1.00 92.44 83 LYS A CA 1
ATOM 641 C C . LYS A 1 83 ? 16.879 -10.743 -17.821 1.00 92.44 83 LYS A C 1
ATOM 643 O O . LYS A 1 83 ? 16.939 -11.581 -16.921 1.00 92.44 83 LYS A O 1
ATOM 648 N N . ILE A 1 84 ? 15.900 -9.841 -17.890 1.00 90.88 84 ILE A N 1
ATOM 649 C CA . ILE A 1 84 ? 14.844 -9.737 -16.890 1.00 90.88 84 ILE A CA 1
ATOM 650 C C . ILE A 1 84 ? 13.796 -10.841 -17.112 1.00 90.88 84 ILE A C 1
ATOM 652 O O . ILE A 1 84 ? 13.184 -10.920 -18.178 1.00 90.88 84 ILE A O 1
ATOM 656 N N . PRO A 1 85 ? 13.490 -11.657 -16.085 1.00 93.56 85 PRO A N 1
ATOM 657 C CA . PRO A 1 85 ? 12.386 -12.603 -16.158 1.00 93.56 85 PRO A CA 1
ATOM 658 C C . PRO A 1 85 ? 11.040 -11.880 -16.358 1.00 93.56 85 PRO A C 1
ATOM 660 O O . PRO A 1 85 ? 10.759 -10.923 -15.629 1.00 93.56 85 PRO A O 1
ATOM 663 N N . PRO A 1 86 ? 10.134 -12.369 -17.229 1.00 91.44 86 PRO A N 1
ATOM 664 C CA . PRO A 1 86 ? 8.825 -11.741 -17.441 1.00 91.44 86 PRO A CA 1
ATOM 665 C C . PRO A 1 86 ? 8.005 -11.565 -16.155 1.00 91.44 86 PRO A C 1
ATOM 667 O O . PRO A 1 86 ? 7.297 -10.574 -15.989 1.00 91.44 86 PRO A O 1
ATOM 670 N N . ILE A 1 87 ? 8.142 -12.496 -15.205 1.00 93.06 87 ILE A N 1
ATOM 671 C CA . ILE A 1 87 ? 7.476 -12.429 -13.897 1.00 93.06 87 ILE A CA 1
ATOM 672 C C . ILE A 1 87 ? 7.910 -11.204 -13.077 1.00 93.06 87 ILE A C 1
ATOM 674 O O . ILE A 1 87 ? 7.084 -10.621 -12.376 1.00 93.06 87 ILE A O 1
ATOM 678 N N . LEU A 1 88 ? 9.173 -10.777 -13.190 1.00 89.69 88 LEU A N 1
ATOM 679 C CA . LEU A 1 88 ? 9.683 -9.594 -12.501 1.00 89.69 88 LEU A CA 1
ATOM 680 C C . LEU A 1 88 ? 9.073 -8.325 -13.099 1.00 89.69 88 LEU A C 1
ATOM 682 O O . LEU A 1 88 ? 8.610 -7.471 -12.346 1.00 89.69 88 LEU A O 1
ATOM 686 N N . LEU A 1 89 ? 8.998 -8.230 -14.431 1.00 89.31 89 LEU A N 1
ATOM 687 C CA . LEU A 1 89 ? 8.321 -7.118 -15.106 1.00 89.31 89 LEU A CA 1
ATOM 688 C C . LEU A 1 89 ? 6.866 -7.031 -14.656 1.00 89.31 89 LEU A C 1
ATOM 690 O O . LEU A 1 89 ? 6.461 -6.012 -14.107 1.00 89.31 89 LEU A O 1
ATOM 694 N N . VAL A 1 90 ? 6.096 -8.114 -14.803 1.00 90.12 90 VAL A N 1
ATOM 695 C CA . VAL A 1 90 ? 4.674 -8.137 -14.427 1.00 90.12 90 VAL A CA 1
ATOM 696 C C . VAL A 1 90 ? 4.477 -7.786 -12.951 1.00 90.12 90 VAL A C 1
ATOM 698 O O . VAL A 1 90 ? 3.598 -6.989 -12.625 1.00 90.12 90 VAL A O 1
ATOM 701 N N . GLY A 1 91 ? 5.296 -8.342 -12.054 1.00 89.19 91 GLY A N 1
ATOM 702 C CA . GLY A 1 91 ? 5.231 -8.034 -10.625 1.00 89.19 91 GLY A CA 1
ATOM 703 C C . GLY A 1 91 ? 5.511 -6.561 -10.323 1.00 89.19 91 GLY A C 1
ATOM 704 O O . GLY A 1 91 ? 4.822 -5.960 -9.498 1.00 89.19 91 GLY A O 1
ATOM 705 N N . THR A 1 92 ? 6.474 -5.973 -11.032 1.00 89.19 92 THR A N 1
ATOM 706 C CA . THR A 1 92 ? 6.860 -4.569 -10.876 1.00 89.19 92 THR A CA 1
ATOM 707 C C . THR A 1 92 ? 5.773 -3.642 -11.409 1.00 89.19 92 THR A C 1
ATOM 709 O O . THR A 1 92 ? 5.322 -2.776 -10.665 1.00 89.19 92 THR A O 1
ATOM 712 N N . PHE A 1 93 ? 5.258 -3.881 -12.622 1.00 88.12 93 PHE A N 1
ATOM 713 C CA . PHE A 1 93 ? 4.163 -3.087 -13.198 1.00 88.12 93 PHE A CA 1
ATOM 714 C C . PHE A 1 93 ? 2.921 -3.083 -12.328 1.00 88.12 93 PHE A C 1
ATOM 716 O O . PHE A 1 93 ? 2.329 -2.039 -12.094 1.00 88.12 93 PHE A O 1
ATOM 723 N N . ARG A 1 94 ? 2.537 -4.247 -11.797 1.00 86.12 94 ARG A N 1
ATOM 724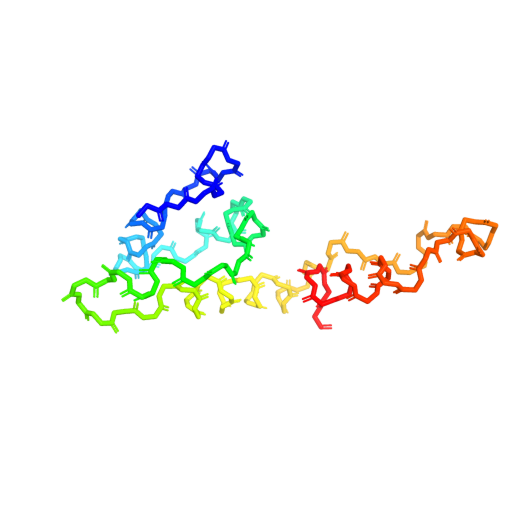 C CA . ARG A 1 94 ? 1.345 -4.348 -10.948 1.00 86.12 94 ARG A CA 1
ATOM 725 C C . ARG A 1 94 ? 1.476 -3.589 -9.630 1.00 86.12 94 ARG A C 1
ATOM 727 O O . ARG A 1 94 ? 0.458 -3.349 -8.986 1.00 86.12 94 ARG A O 1
ATOM 734 N N . LYS A 1 95 ? 2.698 -3.294 -9.179 1.00 86.88 95 LYS A N 1
ATOM 735 C CA . LYS A 1 95 ? 2.943 -2.750 -7.840 1.00 86.88 95 LYS A CA 1
ATOM 736 C C . LYS A 1 95 ? 3.451 -1.310 -7.842 1.00 86.88 95 LYS A C 1
ATOM 738 O O . LYS A 1 95 ? 3.123 -0.583 -6.908 1.00 86.88 95 LYS A O 1
ATOM 743 N N . LEU A 1 96 ? 4.249 -0.929 -8.836 1.00 87.75 96 LEU A N 1
ATOM 744 C CA . LEU A 1 96 ? 4.988 0.337 -8.891 1.00 87.75 96 LEU A CA 1
ATOM 745 C C . LEU A 1 96 ? 4.531 1.264 -10.025 1.00 87.75 96 LEU A C 1
ATOM 747 O O . LEU A 1 96 ? 5.142 2.310 -10.237 1.00 87.75 96 LEU A O 1
ATOM 751 N N . THR A 1 97 ? 3.497 0.885 -10.771 1.00 85.62 97 THR A N 1
ATOM 752 C CA . THR A 1 97 ? 3.026 1.638 -11.938 1.00 85.62 97 THR A CA 1
ATOM 753 C C . THR A 1 97 ? 1.497 1.694 -11.940 1.00 85.62 97 THR A C 1
ATOM 755 O O . THR A 1 97 ? 0.851 0.731 -11.516 1.00 85.62 97 THR A O 1
ATOM 758 N N . SER A 1 98 ? 0.930 2.837 -12.347 1.00 80.00 98 SER A N 1
ATOM 759 C CA . SER A 1 98 ? -0.526 3.056 -12.472 1.00 80.00 98 SER A CA 1
ATOM 760 C C . SER A 1 98 ? -1.129 2.640 -13.811 1.00 80.00 98 SER A C 1
ATOM 762 O O . SER A 1 98 ? -0.393 2.564 -14.819 1.00 80.00 98 SER A O 1
#

Foldseek 3Di:
DAPLVVVWPDDLVRQVVCVVVVNLVVRLVICHLLSHPLPQPCCVPPPVNDSSSVVSPVSQVVSQVVVQQVDDPVVDDPVVVVVDDPVVVVVSCVRRHD

InterPro domains:
  IPR009051 Alpha-helical ferredoxin [G3DSA:1.10.1060.10] (12-77)

Radius of gyration: 15.33 Å; chains: 1; bounding box: 36×26×38 Å